Protein AF-A0A5J4V1B4-F1 (afdb_monomer_lite)

Secondary structure (DSSP, 8-state):
---------PPP------SS------EEEEE-SS-TTS-EEEEEETTEEEEEEEETTTTEEEEEEEEE-SS------------

pLDDT: mean 87.69, std 13.15, range [40.22, 97.88]

Sequence (83 aa):
MSSNERGPQKRDCYYLETLGLPGEIQSMVIGRFFDKNIETVVLAKWSFISIFHFNDKTDSFHFVDHISVYKEIYCLCVSTQPH

Radius of gyration: 22.51 Å; chains: 1; bounding box: 62×40×59 Å

Structure (mmCIF, N/CA/C/O backbone):
data_AF-A0A5J4V1B4-F1
#
_entry.id   AF-A0A5J4V1B4-F1
#
loop_
_atom_site.group_PDB
_atom_site.id
_atom_site.type_symbol
_atom_site.label_atom_id
_atom_site.label_alt_id
_atom_site.label_comp_id
_atom_site.label_asym_id
_atom_site.label_entity_id
_atom_site.label_seq_id
_atom_site.pdbx_PDB_ins_code
_atom_site.Cartn_x
_atom_site.Cartn_y
_atom_site.Cartn_z
_atom_site.occupancy
_atom_site.B_iso_or_equiv
_atom_site.auth_seq_id
_atom_site.auth_comp_id
_atom_site.auth_asym_id
_atom_site.auth_atom_id
_atom_site.pdbx_PDB_model_num
ATOM 1 N N . MET A 1 1 ? -48.472 14.052 42.954 1.00 40.22 1 MET A N 1
ATOM 2 C CA . MET A 1 1 ? -48.103 13.368 41.698 1.00 40.22 1 MET A CA 1
ATOM 3 C C . MET A 1 1 ? -47.076 14.250 41.010 1.00 40.22 1 MET A C 1
ATOM 5 O O . MET A 1 1 ? -47.429 15.354 40.629 1.00 40.22 1 MET A O 1
ATOM 9 N N . SER A 1 2 ? -45.801 13.849 41.010 1.00 46.00 2 SER A N 1
ATOM 10 C CA . SER A 1 2 ? -44.713 14.645 40.426 1.00 46.00 2 SER A CA 1
ATOM 11 C C . SER A 1 2 ? -44.569 14.273 38.953 1.00 46.00 2 SER A C 1
ATOM 13 O O . SER A 1 2 ? -44.241 13.128 38.636 1.00 46.00 2 SER A O 1
ATOM 15 N N . SER A 1 3 ? -44.890 15.210 38.066 1.00 50.91 3 SER A N 1
ATOM 16 C CA . SER A 1 3 ? -44.762 15.061 36.618 1.00 50.91 3 SER A CA 1
ATOM 17 C C . SER A 1 3 ? -43.279 15.074 36.249 1.00 50.91 3 SER A C 1
ATOM 19 O O . SER A 1 3 ? -42.630 16.114 36.280 1.00 50.91 3 SER A O 1
ATOM 21 N N . ASN A 1 4 ? -42.723 13.902 35.946 1.00 55.66 4 ASN A N 1
ATOM 22 C CA . ASN A 1 4 ? -41.340 13.763 35.500 1.00 55.66 4 ASN A CA 1
ATOM 23 C C . ASN A 1 4 ? -41.269 14.043 33.990 1.00 55.66 4 ASN A C 1
ATOM 25 O O . ASN A 1 4 ? -41.310 13.118 33.173 1.00 55.66 4 ASN A O 1
ATOM 29 N N . GLU A 1 5 ? -41.222 15.320 33.612 1.00 58.75 5 GLU A N 1
ATOM 30 C CA . GLU A 1 5 ? -41.000 15.737 32.226 1.00 58.75 5 GLU A CA 1
ATOM 31 C C . GLU A 1 5 ? -39.530 15.511 31.854 1.00 58.75 5 GLU A C 1
ATOM 33 O O . GLU A 1 5 ? -38.661 16.364 32.032 1.00 58.75 5 GLU A O 1
ATOM 38 N N . ARG A 1 6 ? -39.230 14.314 31.341 1.00 60.97 6 ARG A N 1
ATOM 39 C CA . ARG A 1 6 ? -37.952 14.045 30.678 1.00 60.97 6 ARG A CA 1
ATOM 40 C C . ARG A 1 6 ? -37.940 14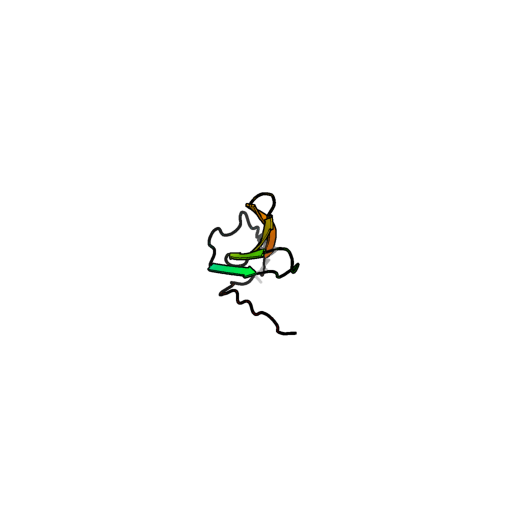.806 29.354 1.00 60.97 6 ARG A C 1
ATOM 42 O O . ARG A 1 6 ? -38.485 14.325 28.364 1.00 60.97 6 ARG A O 1
ATOM 49 N N . GLY A 1 7 ? -37.341 15.998 29.363 1.00 67.56 7 GLY A N 1
ATOM 50 C CA . GLY A 1 7 ? -37.045 16.767 28.154 1.00 67.56 7 GLY A CA 1
ATOM 51 C C . GLY A 1 7 ? -36.279 15.933 27.1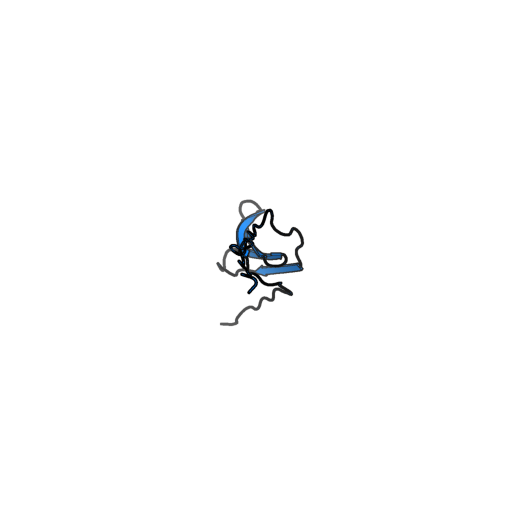13 1.00 67.56 7 GLY A C 1
ATOM 52 O O . GLY A 1 7 ? -35.700 14.896 27.457 1.00 67.56 7 GLY A O 1
ATOM 53 N N . PRO A 1 8 ? -36.288 16.343 25.832 1.00 68.31 8 PRO A N 1
ATOM 54 C CA . PRO A 1 8 ? -35.738 15.546 24.741 1.00 68.31 8 PRO A CA 1
ATOM 55 C C . PRO A 1 8 ? -34.267 15.211 25.015 1.00 68.31 8 PRO A C 1
ATOM 57 O O . PRO A 1 8 ? -33.431 16.105 25.139 1.00 68.31 8 PRO A O 1
ATOM 60 N N . GLN A 1 9 ? -33.958 13.915 25.132 1.00 70.19 9 GLN A N 1
ATOM 61 C CA . GLN A 1 9 ? -32.586 13.434 25.290 1.00 70.19 9 GLN A CA 1
ATOM 62 C C . GLN A 1 9 ? -31.759 13.918 24.099 1.00 70.19 9 GLN A C 1
ATOM 64 O O . GLN A 1 9 ? -32.012 13.537 22.953 1.00 70.19 9 GLN A O 1
ATOM 69 N N . LYS A 1 10 ? -30.785 14.784 24.375 1.00 74.38 10 LYS A N 1
ATOM 70 C CA . LYS A 1 10 ? -29.816 15.254 23.390 1.00 74.38 10 LYS A CA 1
ATOM 71 C C . LYS A 1 10 ? -29.036 14.030 22.897 1.00 74.38 10 LYS A C 1
ATOM 73 O O . LYS A 1 10 ? -28.423 13.338 23.701 1.00 74.38 10 LYS A O 1
ATOM 78 N N . ARG A 1 11 ? -29.133 13.715 21.604 1.00 79.00 11 ARG A N 1
ATOM 79 C CA . ARG A 1 11 ? -28.365 12.623 20.993 1.00 79.00 11 ARG A CA 1
ATOM 80 C C . ARG A 1 11 ? -26.975 13.146 20.676 1.00 79.00 11 ARG A C 1
ATOM 82 O O . ARG A 1 11 ? -26.852 14.107 19.920 1.00 79.00 11 ARG A O 1
ATOM 89 N N . ASP A 1 12 ? -25.959 12.522 21.250 1.00 83.62 12 ASP A N 1
ATOM 90 C CA . ASP A 1 12 ? -24.579 12.820 20.896 1.00 83.62 12 ASP A CA 1
ATOM 91 C C . ASP A 1 12 ? -24.279 12.229 19.513 1.00 83.62 12 ASP A C 1
ATOM 93 O O . ASP A 1 12 ? -24.494 11.041 19.264 1.00 83.62 12 ASP A O 1
ATOM 97 N N . CYS A 1 13 ? -23.820 13.082 18.599 1.00 84.81 13 CYS A N 1
ATOM 98 C CA . CYS A 1 13 ? -23.399 12.699 17.256 1.00 84.81 13 CYS A CA 1
ATOM 99 C C . CYS A 1 13 ? -21.886 12.884 17.154 1.00 84.81 13 CYS A C 1
ATOM 101 O O . CYS A 1 13 ? -21.386 13.984 17.389 1.00 84.81 13 CYS A O 1
ATOM 103 N N . TYR A 1 14 ? -21.172 11.829 16.764 1.00 86.12 14 TYR A N 1
ATOM 104 C CA . TYR A 1 14 ? -19.729 11.866 16.538 1.00 86.12 14 TYR A CA 1
ATOM 105 C C . TYR A 1 14 ? -19.427 11.621 15.063 1.00 86.12 14 TYR A C 1
ATOM 107 O O . TYR A 1 14 ? -20.002 10.725 14.446 1.00 86.12 14 TYR A O 1
ATOM 115 N N . TYR A 1 15 ? -18.515 12.417 14.514 1.00 84.12 15 TYR A N 1
ATOM 116 C CA . TYR A 1 15 ? -17.975 12.250 13.172 1.00 84.12 15 TYR A CA 1
ATOM 117 C C . TYR A 1 15 ? -16.490 11.921 13.292 1.00 84.12 15 TYR A C 1
ATOM 119 O O . TYR A 1 15 ? -15.764 12.584 14.033 1.00 84.12 15 TYR A O 1
ATOM 127 N N . LEU A 1 16 ? -16.063 10.869 12.602 1.00 87.19 16 LEU A N 1
ATOM 128 C CA . LEU A 1 16 ? -14.677 10.425 12.568 1.00 87.19 16 LEU A CA 1
ATOM 129 C C . LEU A 1 16 ? -14.144 10.632 11.157 1.00 87.19 16 LEU A C 1
ATOM 131 O O . LEU A 1 16 ? -14.739 10.159 10.192 1.00 87.19 16 LEU A O 1
ATOM 135 N N . GLU A 1 17 ? -13.006 11.308 11.062 1.00 86.12 17 GLU A N 1
ATOM 136 C CA . GLU A 1 17 ? -12.301 11.559 9.813 1.00 86.12 17 GLU A CA 1
ATOM 137 C C . GLU A 1 17 ? -10.807 11.305 10.005 1.00 86.12 17 GLU A C 1
ATOM 139 O O . GLU A 1 17 ? -10.231 11.603 11.054 1.00 86.12 17 GLU A O 1
ATOM 144 N N . THR A 1 18 ? -10.171 10.731 8.987 1.00 83.69 18 THR A N 1
ATOM 145 C CA . THR A 1 18 ? -8.726 10.510 8.972 1.00 83.69 18 THR A CA 1
ATOM 146 C C . THR A 1 18 ? -8.036 11.759 8.434 1.00 83.69 18 THR A C 1
ATOM 148 O O . THR A 1 18 ? -8.053 12.010 7.236 1.00 83.69 18 THR A O 1
ATOM 151 N N . LEU A 1 19 ? -7.397 12.528 9.319 1.00 86.12 19 LEU A N 1
ATOM 152 C CA . LEU A 1 19 ? -6.674 13.757 8.949 1.00 86.12 19 LEU A CA 1
ATOM 153 C C . LEU A 1 19 ? -5.340 13.492 8.228 1.00 86.12 19 LEU A C 1
ATOM 155 O O . LEU A 1 19 ? -4.762 14.390 7.624 1.00 86.12 19 LEU A O 1
ATOM 159 N N . GLY A 1 20 ? -4.833 12.264 8.312 1.00 85.44 20 GLY A N 1
ATOM 160 C CA . GLY A 1 20 ? -3.595 11.839 7.680 1.00 85.44 20 GLY A CA 1
ATOM 161 C C . GLY A 1 20 ? -3.370 10.348 7.883 1.00 85.44 20 GLY A C 1
ATOM 162 O O . GLY A 1 20 ? -3.887 9.752 8.830 1.00 85.44 20 GLY A O 1
ATOM 163 N N . LEU A 1 21 ? -2.609 9.737 6.980 1.00 86.19 21 LEU A N 1
ATOM 164 C CA . LEU A 1 21 ? -2.315 8.313 7.065 1.00 86.19 21 LEU A CA 1
ATOM 165 C C . LEU A 1 21 ? -1.206 8.036 8.086 1.00 86.19 21 LEU A C 1
ATOM 167 O O . LEU A 1 21 ? -0.255 8.818 8.177 1.00 86.19 21 LEU A O 1
ATOM 171 N N . PRO A 1 22 ? -1.273 6.905 8.811 1.00 83.38 22 PRO A N 1
ATOM 172 C CA . PRO A 1 22 ? -0.199 6.468 9.694 1.00 83.38 22 PRO A CA 1
ATOM 173 C C . PRO A 1 22 ? 1.126 6.418 8.933 1.00 83.38 22 PRO A C 1
ATOM 175 O O . PRO A 1 22 ? 1.180 5.910 7.813 1.00 83.38 22 PRO A O 1
ATOM 178 N N . GLY A 1 23 ? 2.192 6.968 9.514 1.00 85.00 23 GLY A N 1
ATOM 179 C CA . GLY A 1 23 ? 3.522 6.972 8.900 1.00 85.00 23 GLY A CA 1
ATOM 180 C C . GLY A 1 23 ? 4.243 5.631 9.033 1.00 85.00 23 GLY A C 1
ATOM 181 O O . GLY A 1 23 ? 4.958 5.229 8.119 1.00 85.00 23 GLY A O 1
ATOM 182 N N . GLU A 1 24 ? 4.008 4.940 10.146 1.00 92.75 24 GLU A N 1
ATOM 183 C CA . GLU A 1 24 ? 4.662 3.687 10.510 1.00 92.75 24 GLU A CA 1
ATOM 184 C C . GLU A 1 24 ? 4.301 2.551 9.545 1.00 92.75 24 GLU A C 1
ATOM 186 O O . GLU A 1 24 ? 3.135 2.362 9.190 1.00 92.75 24 GLU A O 1
ATOM 191 N N . ILE A 1 25 ? 5.322 1.805 9.123 1.00 95.19 25 ILE A N 1
ATOM 192 C CA . ILE A 1 25 ? 5.194 0.621 8.273 1.00 95.19 25 ILE A CA 1
ATOM 193 C C . ILE A 1 25 ? 5.471 -0.595 9.151 1.00 95.19 25 ILE A C 1
ATOM 195 O O . ILE A 1 25 ? 6.570 -0.726 9.685 1.00 95.19 25 ILE A O 1
ATOM 199 N N . GLN A 1 26 ? 4.495 -1.489 9.283 1.00 94.19 26 GLN A N 1
ATOM 200 C CA . GLN A 1 26 ? 4.642 -2.700 10.105 1.00 94.19 26 GLN A CA 1
ATOM 201 C C . GLN A 1 26 ? 5.104 -3.899 9.285 1.00 94.19 26 GLN A C 1
ATOM 203 O O . GLN A 1 26 ? 5.783 -4.790 9.785 1.00 94.19 26 GLN A O 1
ATOM 208 N N . SER A 1 27 ? 4.710 -3.942 8.016 1.00 95.88 27 SER A N 1
ATOM 209 C CA . SER A 1 27 ? 5.050 -5.032 7.114 1.00 95.88 27 SER A CA 1
ATOM 210 C C . SER A 1 27 ? 5.089 -4.521 5.682 1.00 95.88 27 SER A C 1
ATOM 212 O O . SER A 1 27 ? 4.379 -3.582 5.320 1.00 95.88 27 SER A O 1
ATOM 214 N N . MET A 1 28 ? 5.934 -5.139 4.868 1.00 96.69 28 MET A N 1
ATOM 215 C CA . MET A 1 28 ? 6.105 -4.814 3.461 1.00 96.69 28 MET A CA 1
ATOM 216 C C . MET A 1 28 ? 6.291 -6.103 2.678 1.00 96.69 28 MET A C 1
ATOM 218 O O . MET A 1 28 ? 7.041 -6.985 3.098 1.00 96.69 28 MET A O 1
ATOM 222 N N . VAL A 1 29 ? 5.646 -6.182 1.520 1.00 97.12 29 VAL A N 1
ATOM 223 C CA . VAL A 1 29 ? 5.878 -7.247 0.544 1.00 97.12 29 VAL A CA 1
ATOM 224 C C . VAL A 1 29 ? 6.117 -6.647 -0.830 1.00 97.12 29 VAL A C 1
ATOM 226 O O . VAL A 1 29 ? 5.575 -5.596 -1.172 1.00 97.12 29 VAL A O 1
ATOM 229 N N . ILE A 1 30 ? 6.946 -7.334 -1.608 1.00 95.88 30 ILE A N 1
ATOM 230 C CA . ILE A 1 30 ? 7.304 -6.952 -2.970 1.00 95.88 30 ILE A CA 1
ATOM 231 C C . ILE A 1 30 ? 6.993 -8.129 -3.877 1.00 95.88 30 ILE A C 1
ATOM 233 O O . ILE A 1 30 ? 7.218 -9.286 -3.512 1.00 95.88 30 ILE A O 1
ATOM 237 N N . GLY A 1 31 ? 6.445 -7.842 -5.047 1.00 94.88 31 GLY A N 1
ATOM 238 C CA . GLY A 1 31 ? 6.135 -8.866 -6.027 1.00 94.88 31 GLY A CA 1
ATOM 239 C C . GLY A 1 31 ? 5.350 -8.313 -7.198 1.00 94.88 31 GLY A C 1
ATOM 240 O O . GLY A 1 31 ? 5.130 -7.114 -7.323 1.00 94.88 31 GLY A O 1
ATOM 241 N N . ARG A 1 32 ? 4.919 -9.208 -8.078 1.00 93.88 32 ARG A N 1
ATOM 242 C CA . ARG A 1 32 ? 4.170 -8.864 -9.288 1.00 93.88 32 ARG A CA 1
ATOM 243 C C . ARG A 1 32 ? 2.724 -9.316 -9.129 1.00 93.88 32 ARG A C 1
ATOM 245 O O . ARG A 1 32 ? 2.344 -10.375 -9.617 1.00 93.88 32 ARG A O 1
ATOM 252 N N . PHE A 1 33 ? 1.962 -8.564 -8.333 1.00 92.19 33 PHE A N 1
ATOM 253 C CA . PHE A 1 33 ? 0.639 -8.985 -7.851 1.00 92.19 33 PHE A CA 1
ATOM 254 C C . PHE A 1 33 ? -0.491 -8.708 -8.846 1.00 92.19 33 PHE A C 1
ATOM 256 O O . PHE A 1 33 ? -1.401 -9.520 -8.979 1.00 92.19 33 PHE A O 1
ATOM 263 N N . PHE A 1 34 ? -0.432 -7.565 -9.532 1.00 88.56 34 PHE A N 1
ATOM 264 C CA . PHE A 1 34 ? -1.497 -7.096 -10.426 1.00 88.56 34 PHE A CA 1
ATOM 265 C C . PHE A 1 34 ? -1.167 -7.337 -11.903 1.00 88.56 34 PHE A C 1
ATOM 267 O O . PHE A 1 34 ? -2.046 -7.675 -12.690 1.00 88.56 34 PHE A O 1
ATOM 274 N N . ASP A 1 35 ? 0.111 -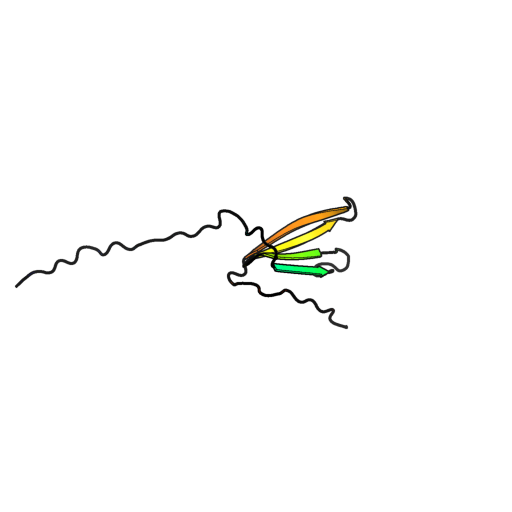7.205 -12.265 1.00 90.31 35 ASP A N 1
ATOM 275 C CA . ASP A 1 35 ? 0.642 -7.476 -13.599 1.00 90.31 35 ASP A CA 1
ATOM 276 C C . ASP A 1 35 ? 2.001 -8.171 -13.462 1.00 90.31 35 ASP A C 1
ATOM 278 O O . ASP A 1 35 ? 2.868 -7.727 -12.711 1.00 90.31 35 ASP A O 1
ATOM 282 N N . LYS A 1 36 ? 2.214 -9.245 -14.229 1.00 90.88 36 LYS A N 1
ATOM 283 C CA . LYS A 1 36 ? 3.473 -10.007 -14.271 1.00 90.88 36 LYS A CA 1
ATOM 284 C C . LYS A 1 36 ? 4.683 -9.202 -14.760 1.00 90.88 36 LYS A C 1
ATOM 286 O O . LYS A 1 36 ? 5.806 -9.704 -14.671 1.00 90.88 36 LYS A O 1
ATOM 291 N N . ASN A 1 37 ? 4.472 -8.015 -15.319 1.00 93.81 37 ASN A N 1
ATOM 292 C CA . ASN A 1 37 ? 5.514 -7.135 -15.840 1.00 93.81 37 ASN A CA 1
ATOM 293 C C . ASN A 1 37 ? 5.792 -5.935 -14.928 1.00 93.81 37 ASN A C 1
ATOM 295 O O . ASN A 1 37 ? 6.751 -5.217 -15.183 1.00 93.81 37 ASN A O 1
ATOM 299 N N . ILE A 1 38 ? 4.979 -5.711 -13.892 1.00 95.12 38 ILE A N 1
ATOM 300 C CA . ILE A 1 38 ? 5.107 -4.550 -13.007 1.00 95.12 38 ILE A CA 1
ATOM 301 C C . ILE A 1 38 ? 5.444 -5.044 -11.605 1.00 95.12 38 ILE A C 1
ATOM 303 O O . ILE A 1 38 ? 4.644 -5.720 -10.954 1.00 95.12 38 ILE A O 1
ATOM 307 N N . GLU A 1 39 ? 6.639 -4.705 -11.127 1.00 96.44 39 GLU A N 1
ATOM 308 C CA . GLU A 1 39 ? 6.972 -4.909 -9.722 1.00 96.44 39 GLU A CA 1
ATOM 309 C C . GLU A 1 39 ? 6.183 -3.931 -8.854 1.00 96.44 39 GLU A C 1
ATOM 311 O O . GLU A 1 39 ? 6.029 -2.754 -9.167 1.00 96.44 39 GLU A O 1
ATOM 316 N N . THR A 1 40 ? 5.622 -4.446 -7.773 1.00 97.06 40 THR A N 1
ATOM 317 C CA . THR A 1 40 ? 4.717 -3.733 -6.887 1.00 97.06 40 THR A CA 1
ATOM 318 C C . THR A 1 40 ? 5.212 -3.870 -5.460 1.00 97.06 40 THR A C 1
ATOM 320 O O . THR A 1 40 ? 5.493 -4.977 -4.998 1.00 97.06 40 THR A O 1
ATOM 323 N N . VAL A 1 41 ? 5.260 -2.750 -4.748 1.00 97.50 41 VAL A N 1
ATOM 324 C CA . VAL A 1 41 ? 5.479 -2.699 -3.303 1.00 97.50 41 VAL A CA 1
ATOM 325 C C . VAL A 1 41 ? 4.132 -2.494 -2.626 1.00 97.50 41 VAL A C 1
ATOM 327 O O . VAL A 1 41 ? 3.381 -1.579 -2.967 1.00 97.50 41 VAL A O 1
ATOM 330 N N . VAL A 1 42 ? 3.841 -3.337 -1.642 1.00 97.56 42 VAL A N 1
ATOM 331 C CA . VAL A 1 42 ? 2.656 -3.224 -0.793 1.00 97.56 42 VAL A CA 1
ATOM 332 C C . VAL A 1 42 ? 3.114 -3.015 0.645 1.00 97.56 42 VAL A C 1
ATOM 334 O O . VAL A 1 42 ? 3.848 -3.838 1.192 1.00 97.56 42 VAL A O 1
ATOM 337 N N . LEU A 1 43 ? 2.682 -1.912 1.255 1.00 97.25 43 LEU A N 1
ATOM 338 C CA . LEU A 1 43 ? 3.012 -1.533 2.630 1.00 97.25 43 LEU A CA 1
ATOM 339 C C . LEU A 1 43 ? 1.781 -1.658 3.525 1.00 97.25 43 LEU A C 1
ATOM 341 O O . LEU A 1 43 ? 0.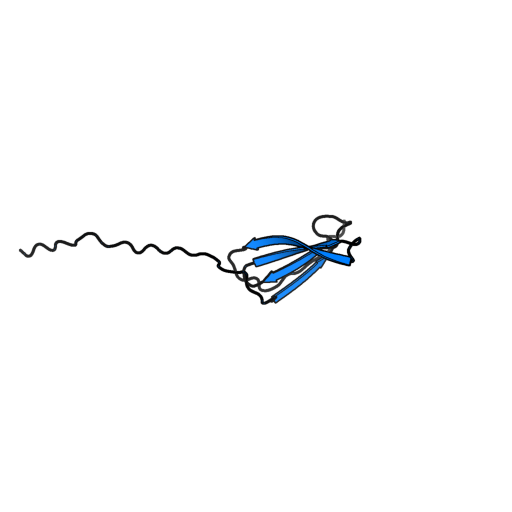742 -1.072 3.222 1.00 97.25 43 LEU A O 1
ATOM 345 N N . ALA A 1 44 ? 1.915 -2.341 4.657 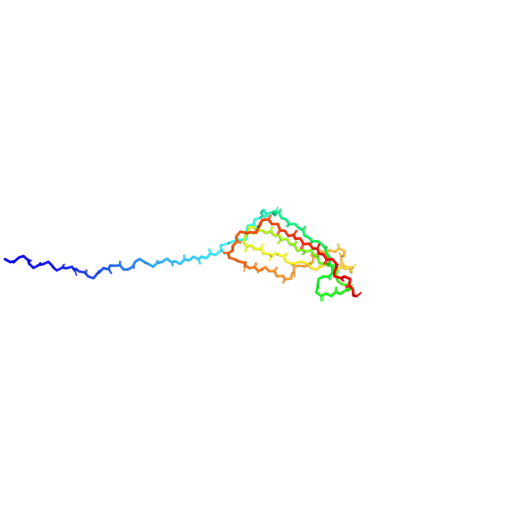1.00 97.12 44 ALA A N 1
ATOM 346 C CA . ALA A 1 44 ? 0.942 -2.304 5.742 1.00 97.12 44 ALA A CA 1
ATOM 347 C C . ALA A 1 44 ? 1.286 -1.176 6.721 1.00 97.12 44 ALA A C 1
ATOM 349 O O . ALA A 1 44 ? 2.399 -1.119 7.254 1.00 97.12 44 ALA A O 1
ATOM 350 N N . LYS A 1 45 ? 0.316 -0.288 6.943 1.00 94.94 45 LYS A N 1
ATOM 351 C CA . LYS A 1 45 ? 0.405 0.897 7.801 1.00 94.94 45 LYS A CA 1
ATOM 352 C C . LYS A 1 45 ? -0.821 0.958 8.711 1.00 94.94 45 LYS A C 1
ATOM 354 O O . LYS A 1 45 ? -1.835 1.577 8.386 1.00 94.94 45 LYS A O 1
ATOM 359 N N . TRP A 1 46 ? -0.736 0.285 9.847 1.00 92.38 46 TRP A N 1
ATOM 360 C CA . TRP A 1 46 ? -1.808 0.061 10.815 1.00 92.38 46 TRP A CA 1
ATOM 361 C C . TRP A 1 46 ? -3.039 -0.597 10.199 1.00 92.38 46 TRP A C 1
ATOM 363 O O . TRP A 1 46 ? -3.083 -1.814 10.052 1.00 92.38 46 TRP A O 1
ATOM 373 N N . SER A 1 47 ? -4.040 0.201 9.843 1.00 94.31 47 SER A N 1
ATOM 374 C CA . SER A 1 47 ? -5.277 -0.251 9.210 1.00 94.31 47 SER A CA 1
ATOM 375 C C . SER A 1 47 ? -5.347 0.103 7.729 1.00 94.31 47 SER A C 1
ATOM 377 O O . SER A 1 47 ? -6.428 0.053 7.145 1.00 94.31 47 SER A O 1
ATOM 379 N N . PHE A 1 48 ? -4.221 0.489 7.127 1.00 96.00 48 PHE A N 1
ATOM 380 C CA . PHE A 1 48 ? -4.124 0.865 5.724 1.00 96.00 48 PHE A CA 1
ATOM 381 C C . PHE A 1 48 ? -3.126 -0.010 4.978 1.00 96.00 48 PHE A C 1
ATOM 383 O O . PHE A 1 48 ? -2.040 -0.309 5.471 1.00 96.00 48 PHE A O 1
ATOM 390 N N . ILE A 1 49 ? -3.473 -0.354 3.746 1.00 96.69 49 ILE A N 1
ATOM 391 C CA . ILE A 1 49 ? -2.569 -0.945 2.768 1.00 96.69 49 ILE A CA 1
ATOM 392 C C . ILE A 1 49 ? -2.230 0.132 1.746 1.00 96.69 49 ILE A C 1
ATOM 394 O O . ILE A 1 49 ? -3.123 0.767 1.199 1.00 96.69 49 ILE A O 1
ATOM 398 N N . SER A 1 50 ? -0.945 0.354 1.499 1.00 96.81 50 SER A N 1
ATOM 399 C CA . SER A 1 50 ? -0.458 1.316 0.509 1.00 96.81 50 SER A CA 1
ATOM 400 C C . SER A 1 50 ? 0.203 0.575 -0.638 1.00 96.81 50 SER A C 1
ATOM 402 O O . SER A 1 50 ? 1.072 -0.260 -0.389 1.00 96.81 50 SER A O 1
ATOM 404 N N . ILE A 1 51 ? -0.188 0.879 -1.869 1.00 97.56 51 ILE A N 1
ATOM 405 C CA . ILE A 1 51 ? 0.274 0.176 -3.066 1.00 97.56 51 ILE A CA 1
ATOM 406 C C . ILE A 1 51 ? 1.088 1.138 -3.924 1.00 97.56 51 ILE A C 1
ATOM 408 O O . ILE A 1 51 ? 0.651 2.256 -4.205 1.00 97.56 51 ILE A O 1
ATOM 412 N N . PHE A 1 52 ? 2.258 0.680 -4.358 1.00 97.88 52 PHE A N 1
ATOM 413 C CA . PHE A 1 52 ? 3.144 1.414 -5.249 1.00 97.88 52 PHE A CA 1
ATOM 414 C C . PHE A 1 52 ? 3.614 0.519 -6.390 1.00 97.88 52 PHE A C 1
ATOM 416 O O . PHE A 1 52 ? 4.011 -0.620 -6.155 1.00 97.88 52 PHE A O 1
ATOM 423 N N . HIS A 1 53 ? 3.626 1.040 -7.613 1.00 97.88 53 HIS A N 1
ATOM 424 C CA . HIS A 1 53 ? 4.195 0.358 -8.775 1.00 97.88 53 HIS A CA 1
ATOM 425 C C . HIS A 1 53 ? 5.588 0.892 -9.070 1.00 97.88 53 HIS A C 1
ATOM 427 O O . HIS A 1 53 ? 5.800 2.105 -9.115 1.00 97.88 53 HIS A O 1
ATOM 433 N N . PHE A 1 54 ? 6.531 -0.010 -9.303 1.00 97.50 54 PHE A N 1
ATOM 434 C CA . PHE A 1 54 ? 7.831 0.353 -9.829 1.00 97.50 54 PHE A CA 1
ATOM 435 C C . PHE A 1 54 ? 7.692 0.821 -11.279 1.00 97.50 54 PHE A C 1
ATOM 437 O O . PHE A 1 54 ? 6.947 0.243 -12.075 1.00 97.50 54 PHE A O 1
ATOM 444 N N . ASN A 1 55 ? 8.396 1.895 -11.611 1.00 96.00 55 ASN A N 1
ATOM 445 C CA . ASN A 1 55 ? 8.479 2.436 -12.953 1.00 96.00 55 ASN A CA 1
ATOM 446 C C . ASN A 1 55 ? 9.933 2.414 -13.412 1.00 96.00 55 ASN A C 1
ATOM 448 O O . ASN A 1 55 ? 10.708 3.318 -13.095 1.00 96.00 55 ASN A O 1
ATOM 452 N N . ASP A 1 56 ? 10.256 1.418 -14.232 1.00 92.94 56 ASP A N 1
ATOM 453 C CA . ASP A 1 56 ? 11.590 1.191 -14.794 1.00 92.94 56 ASP A CA 1
ATOM 454 C C . ASP A 1 56 ? 12.146 2.408 -15.550 1.00 92.94 56 ASP A C 1
ATOM 456 O O . ASP A 1 56 ? 13.356 2.585 -15.642 1.00 92.94 56 ASP A O 1
ATOM 460 N N . LYS A 1 57 ? 11.281 3.269 -16.109 1.00 95.62 57 LYS A N 1
ATOM 461 C CA . LYS A 1 57 ? 11.725 4.439 -16.888 1.00 95.62 57 LYS A CA 1
ATOM 462 C C . LYS A 1 57 ? 12.267 5.553 -16.004 1.00 95.62 57 LYS A C 1
ATOM 464 O O . LYS A 1 57 ? 13.116 6.320 -16.449 1.00 95.62 57 LYS A O 1
ATOM 469 N N . THR A 1 58 ? 11.717 5.689 -14.802 1.00 96.38 58 THR A N 1
ATOM 470 C CA . THR A 1 58 ? 12.091 6.739 -13.848 1.00 96.38 58 THR A CA 1
ATOM 471 C C . THR A 1 58 ? 12.900 6.201 -12.675 1.00 96.38 58 THR A C 1
ATOM 473 O O . THR A 1 58 ? 13.250 6.989 -11.803 1.00 96.38 58 THR A O 1
ATOM 476 N N . ASP A 1 59 ? 13.161 4.889 -12.655 1.00 94.81 59 ASP A N 1
ATOM 477 C CA . ASP A 1 59 ? 13.827 4.163 -11.570 1.00 94.81 59 ASP A CA 1
ATOM 478 C C . ASP A 1 59 ? 13.221 4.500 -10.196 1.00 94.81 59 ASP A C 1
ATOM 480 O O . ASP A 1 59 ? 13.902 4.865 -9.238 1.00 94.81 59 ASP A O 1
ATOM 484 N N . SER A 1 60 ? 11.885 4.493 -10.120 1.00 95.81 60 SER A N 1
ATOM 485 C CA . SER A 1 60 ? 11.172 4.950 -8.925 1.00 95.81 60 SER A CA 1
ATOM 486 C C . SER A 1 60 ? 9.812 4.289 -8.732 1.00 95.81 60 SER A C 1
ATOM 488 O O . SER A 1 60 ? 9.205 3.768 -9.667 1.00 95.81 60 SER A O 1
ATOM 490 N N . PHE A 1 61 ? 9.321 4.330 -7.493 1.00 96.44 61 PHE A N 1
ATOM 491 C CA . PHE A 1 61 ? 8.001 3.832 -7.121 1.00 96.44 61 PHE A CA 1
ATOM 492 C C . PHE A 1 61 ? 6.947 4.934 -7.220 1.00 96.44 61 PHE A C 1
ATOM 494 O O . PHE A 1 61 ? 7.068 5.988 -6.594 1.00 96.44 61 PHE A O 1
ATOM 501 N N . HIS A 1 62 ? 5.888 4.666 -7.978 1.00 96.88 62 HIS A N 1
ATOM 502 C CA . HIS A 1 62 ? 4.741 5.552 -8.144 1.00 96.88 62 HIS A CA 1
ATOM 503 C C . HIS A 1 62 ? 3.584 5.069 -7.285 1.00 96.88 62 HIS A C 1
ATOM 505 O O . HIS A 1 62 ? 3.273 3.880 -7.257 1.00 96.88 62 HIS A O 1
ATOM 511 N N . PHE A 1 63 ? 2.946 6.004 -6.586 1.00 96.25 63 PHE A N 1
ATOM 512 C CA . PHE A 1 63 ? 1.764 5.728 -5.780 1.00 96.25 63 PHE A CA 1
ATOM 513 C C . PHE A 1 63 ? 0.601 5.242 -6.650 1.00 96.25 63 PHE A C 1
ATOM 515 O O . PHE A 1 63 ? 0.338 5.810 -7.710 1.00 96.25 63 PHE A O 1
ATOM 522 N N . VAL A 1 64 ? -0.094 4.209 -6.174 1.00 97.00 64 VAL A N 1
ATOM 523 C CA . VAL A 1 64 ? -1.292 3.660 -6.815 1.00 97.00 64 VAL A CA 1
ATOM 524 C C . VAL A 1 64 ? -2.512 3.913 -5.945 1.00 97.00 64 VAL A C 1
ATOM 526 O O . VAL A 1 64 ? -3.452 4.553 -6.408 1.00 97.00 64 VAL A O 1
ATOM 529 N N . ASP A 1 65 ? -2.506 3.413 -4.705 1.00 96.00 65 ASP A N 1
ATOM 530 C CA . ASP A 1 65 ? -3.679 3.506 -3.834 1.00 96.00 65 ASP A CA 1
ATOM 531 C C . ASP A 1 65 ? -3.363 3.343 -2.338 1.00 96.00 65 ASP A C 1
ATOM 533 O O . ASP A 1 65 ? -2.341 2.765 -1.947 1.00 96.00 65 ASP A O 1
ATOM 537 N N . HIS A 1 66 ? -4.290 3.826 -1.510 1.00 95.31 66 HIS A N 1
ATOM 538 C CA . HIS A 1 66 ? -4.384 3.573 -0.080 1.00 95.31 66 HIS A CA 1
ATOM 539 C C . HIS A 1 66 ? -5.740 2.950 0.263 1.00 95.31 66 HIS A C 1
ATOM 541 O O . HIS A 1 66 ? -6.778 3.606 0.221 1.00 95.31 66 HIS A O 1
ATOM 547 N N . ILE A 1 67 ? -5.719 1.697 0.706 1.00 95.00 67 ILE A N 1
ATOM 548 C CA . ILE A 1 67 ? -6.919 0.931 1.037 1.00 95.00 67 ILE A CA 1
ATOM 549 C C . ILE A 1 67 ? -7.035 0.822 2.555 1.00 95.00 67 ILE A C 1
ATOM 551 O O . ILE A 1 67 ? -6.183 0.215 3.203 1.00 95.00 67 ILE A O 1
ATOM 555 N N . SER A 1 68 ? -8.102 1.374 3.134 1.00 94.56 68 SER A N 1
ATOM 556 C CA . SER A 1 68 ? -8.446 1.113 4.535 1.00 94.56 68 SER A CA 1
ATOM 557 C C . SER A 1 68 ? -9.035 -0.288 4.674 1.00 94.56 68 SER A C 1
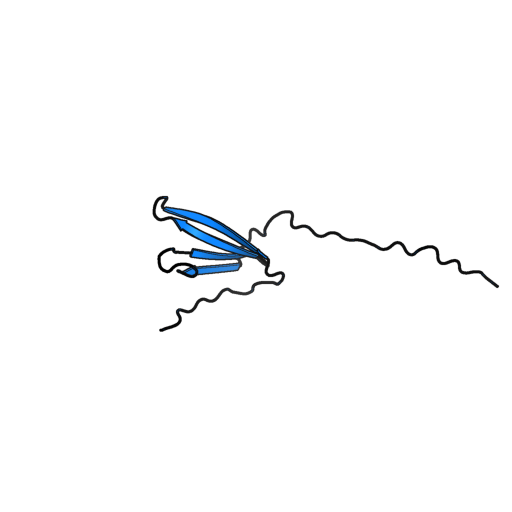ATOM 559 O O . SER A 1 68 ? -10.043 -0.608 4.044 1.00 94.56 68 SER A O 1
ATOM 561 N N . VAL A 1 69 ? -8.446 -1.111 5.537 1.00 94.19 69 VAL A N 1
ATOM 562 C CA . VAL A 1 69 ? -8.987 -2.433 5.894 1.00 94.19 69 VAL A CA 1
ATOM 563 C C . VAL A 1 69 ? -9.804 -2.403 7.191 1.00 94.19 69 VAL A C 1
ATOM 565 O O . VAL A 1 69 ? -10.359 -3.425 7.591 1.00 94.19 69 VAL A O 1
ATOM 568 N N . TYR A 1 70 ? -9.890 -1.237 7.849 1.00 91.75 70 TYR A N 1
ATOM 569 C CA . TYR A 1 70 ? -10.666 -0.984 9.078 1.00 91.75 70 TYR A CA 1
ATOM 570 C C . TYR A 1 70 ? -10.350 -1.919 10.263 1.00 91.75 70 TYR A C 1
ATOM 572 O O . TYR A 1 70 ? -11.110 -1.990 11.230 1.00 91.75 70 TYR A O 1
ATOM 580 N N . LYS A 1 71 ? -9.227 -2.637 10.194 1.00 93.12 71 LYS A N 1
ATOM 581 C CA . LYS A 1 71 ? -8.694 -3.539 11.219 1.00 93.12 71 LYS A CA 1
ATOM 582 C C . LYS A 1 71 ? -7.177 -3.435 11.249 1.00 93.12 71 LYS A C 1
ATOM 584 O O . LYS A 1 71 ? -6.571 -3.046 10.259 1.00 93.12 71 LYS A O 1
ATOM 589 N N . GLU A 1 72 ? -6.574 -3.787 12.376 1.00 93.06 72 GLU A N 1
ATOM 590 C CA . GLU A 1 72 ? -5.119 -3.835 12.498 1.00 93.06 72 GLU A CA 1
ATOM 591 C C . GLU A 1 72 ? -4.532 -4.937 11.604 1.00 93.06 72 GLU A C 1
ATOM 593 O O . GLU A 1 72 ? -5.016 -6.073 11.592 1.00 93.06 72 GLU A O 1
ATOM 598 N N . ILE A 1 73 ? -3.494 -4.590 10.844 1.00 94.06 73 ILE A N 1
ATOM 599 C CA . ILE A 1 73 ? -2.724 -5.523 10.025 1.00 94.06 73 ILE A CA 1
ATOM 600 C C . ILE A 1 73 ? -1.493 -5.957 10.822 1.00 94.06 73 ILE A C 1
ATOM 602 O O . ILE A 1 73 ? -0.612 -5.149 11.094 1.00 94.06 73 ILE A O 1
ATOM 606 N N . TYR A 1 74 ? -1.401 -7.246 11.149 1.00 93.31 74 TYR A N 1
ATOM 607 C CA . TYR A 1 74 ? -0.243 -7.788 11.871 1.00 93.31 74 TYR A CA 1
ATOM 608 C C . TYR A 1 74 ? 0.927 -8.137 10.949 1.00 93.31 74 TYR A C 1
ATOM 610 O O . TYR A 1 74 ? 2.082 -7.885 11.281 1.00 93.31 74 TYR A O 1
ATOM 618 N N . CYS A 1 75 ? 0.647 -8.732 9.790 1.00 94.31 75 CYS A N 1
ATOM 619 C CA . CYS A 1 75 ? 1.667 -9.076 8.809 1.00 94.31 75 CYS A CA 1
ATOM 620 C C . CYS A 1 75 ? 1.074 -9.205 7.405 1.00 94.31 75 CYS A C 1
ATOM 622 O O . CYS A 1 75 ? -0.113 -9.487 7.230 1.00 94.31 75 CYS A O 1
ATOM 624 N N . LEU A 1 76 ? 1.931 -9.014 6.404 1.00 95.75 76 LEU A N 1
ATOM 625 C CA . LEU A 1 76 ? 1.665 -9.368 5.019 1.00 95.75 76 LEU A CA 1
ATOM 626 C C . LEU A 1 76 ? 2.508 -10.594 4.664 1.00 95.75 76 LEU A C 1
ATOM 628 O O . LEU A 1 76 ? 3.706 -10.635 4.941 1.00 95.75 76 LEU A O 1
ATOM 632 N N . CYS A 1 77 ? 1.885 -11.578 4.023 1.00 93.75 77 CYS A N 1
ATOM 633 C CA . CYS A 1 77 ? 2.550 -12.779 3.531 1.00 93.75 77 CYS A CA 1
ATOM 634 C C . CYS A 1 77 ? 2.243 -12.936 2.046 1.00 93.75 77 CYS A C 1
ATOM 636 O O . CYS A 1 77 ? 1.100 -12.760 1.625 1.00 93.75 77 CYS A O 1
ATOM 638 N N . VAL A 1 78 ? 3.253 -13.302 1.264 1.00 91.38 78 VAL A N 1
ATOM 639 C CA . VAL A 1 78 ? 3.103 -13.574 -0.167 1.00 91.38 78 VAL A CA 1
ATOM 640 C C . VAL A 1 78 ? 3.536 -14.993 -0.472 1.00 91.38 78 VAL A C 1
ATOM 642 O O . VAL A 1 78 ? 4.460 -15.528 0.137 1.00 91.38 78 VAL A O 1
ATOM 645 N N . SER A 1 79 ? 2.847 -15.607 -1.422 1.00 87.25 79 SER A N 1
ATOM 646 C CA . SER A 1 79 ? 3.168 -16.932 -1.921 1.00 87.25 79 SER A CA 1
ATOM 647 C C . SER A 1 79 ? 2.996 -16.927 -3.429 1.00 87.25 79 SER A C 1
ATOM 649 O O . SER A 1 79 ? 2.024 -16.386 -3.956 1.00 87.25 79 SER A O 1
ATOM 651 N N . THR A 1 80 ? 3.952 -17.524 -4.126 1.00 79.25 80 THR A N 1
ATOM 652 C CA . THR A 1 80 ? 3.814 -17.841 -5.542 1.00 79.25 80 THR A CA 1
ATOM 653 C C . THR A 1 80 ? 2.932 -19.078 -5.653 1.00 79.25 80 THR A C 1
ATOM 655 O O . THR A 1 80 ? 3.338 -20.148 -5.203 1.00 79.25 80 THR A O 1
ATOM 658 N N . GLN A 1 81 ? 1.740 -18.961 -6.239 1.00 68.00 81 GLN A N 1
ATOM 659 C CA . GLN A 1 81 ? 0.972 -20.150 -6.608 1.00 68.00 81 GLN A CA 1
ATOM 660 C C . GLN A 1 81 ? 1.667 -20.846 -7.791 1.00 68.00 81 GLN A C 1
ATOM 662 O O . GLN A 1 81 ? 1.775 -20.232 -8.858 1.00 68.00 81 GLN A O 1
ATOM 667 N N . PRO A 1 82 ? 2.158 -22.091 -7.634 1.00 66.94 82 PRO A N 1
ATOM 668 C CA . PRO A 1 82 ? 2.585 -22.882 -8.780 1.00 66.94 82 PRO A CA 1
ATOM 669 C C . PRO A 1 82 ? 1.358 -23.168 -9.660 1.00 66.94 82 PRO A C 1
ATOM 671 O O . PRO A 1 82 ? 0.301 -23.519 -9.138 1.00 66.94 82 PRO A O 1
ATOM 674 N N . HIS A 1 83 ? 1.494 -22.944 -10.970 1.00 57.25 83 HIS A N 1
ATOM 675 C CA . HIS A 1 83 ? 0.524 -23.401 -11.971 1.00 57.25 83 HIS A CA 1
ATOM 676 C C . HIS A 1 83 ? 0.573 -24.922 -12.113 1.00 57.25 83 HIS A C 1
ATOM 678 O O . HIS A 1 83 ? 1.699 -25.470 -12.070 1.00 57.25 83 HIS A O 1
#

Organism: NCBI:txid222440

Foldseek 3Di:
DDDPPPDDPDDDDDDDDDPDFAPDFQEKDWDQDPHNVWIKIWTFRFQKIWIWTQDPVVRDTDTDDIDGNVHGDNYDDDDDDDD